Protein AF-A0A8K1D5Y0-F1 (afdb_monomer_lite)

Radius of gyration: 12.55 Å; chains: 1; bounding box: 30×21×35 Å

Sequence (63 aa):
CSPWKDNACCTANTSSEAHKDQSYLYNFNWNHCGVMPPQCKRHFIQDTCLYECSPNLGPWIEQ

Foldseek 3Di:
DPVLVVPWQADPVQLVQLLDQAHPPPRDGVQPVHDDDPVVSVVSSVVSRCVHTPPPCVVVDDD

pLDDT: mean 96.72, std 2.59, range [83.44, 98.75]

Secondary structure (DSSP, 8-state):
-GGGTTS-SS-HHHHHHTTSSEETTTTEETTBTBPPPHHHHHHHHHHHHHHHH-TT-GGG---

Organism: NCBI:txid364589

InterPro domains:
  IPR004269 Folate receptor [PTHR10517] (1-62)
  IPR018143 Folate receptor-like [PF03024] (1-63)

Structure (mmCIF, N/CA/C/O backbone):
data_AF-A0A8K1D5Y0-F1
#
_entry.id   AF-A0A8K1D5Y0-F1
#
loop_
_atom_site.group_PDB
_atom_site.id
_atom_site.type_symbol
_atom_site.label_atom_id
_atom_site.label_alt_id
_atom_site.label_comp_id
_atom_site.label_asym_id
_atom_site.label_entity_id
_atom_site.label_seq_id
_atom_site.pdbx_PDB_ins_code
_atom_site.Cartn_x
_atom_site.Cartn_y
_atom_site.Cartn_z
_atom_site.occupancy
_atom_site.B_iso_or_equiv
_atom_site.auth_seq_id
_atom_site.auth_comp_id
_atom_site.auth_asym_id
_atom_site.auth_atom_id
_atom_site.pdbx_PDB_model_num
ATOM 1 N N . CYS A 1 1 ? -5.623 -4.380 -1.794 1.00 98.00 1 CYS A N 1
ATOM 2 C CA . CYS A 1 1 ? -5.800 -4.315 -0.325 1.00 98.00 1 CYS A CA 1
ATOM 3 C C . CYS A 1 1 ? -7.079 -5.002 0.188 1.00 98.00 1 CYS A C 1
ATOM 5 O O . CYS A 1 1 ? -7.478 -4.768 1.320 1.00 98.00 1 CYS A O 1
ATOM 7 N N . SER A 1 2 ? -7.720 -5.889 -0.584 1.00 98.06 2 SER A N 1
ATOM 8 C CA . SER A 1 2 ? -9.013 -6.495 -0.216 1.00 98.06 2 SER A CA 1
ATOM 9 C C . SER A 1 2 ? -9.070 -7.298 1.095 1.00 98.06 2 SER A C 1
ATOM 11 O O . SER A 1 2 ? -10.144 -7.300 1.689 1.00 98.06 2 SER A O 1
ATOM 13 N N . PRO A 1 3 ? -7.990 -7.951 1.580 1.00 98.38 3 PRO A N 1
ATOM 14 C CA . PRO A 1 3 ? -8.049 -8.707 2.835 1.00 98.38 3 PRO A CA 1
ATOM 15 C C . PRO A 1 3 ? -8.486 -7.896 4.064 1.00 98.38 3 PRO A C 1
ATOM 17 O O . PRO A 1 3 ? -9.012 -8.478 5.002 1.00 98.38 3 PRO A O 1
ATOM 20 N N . TRP A 1 4 ? -8.306 -6.570 4.054 1.00 98.56 4 TRP A N 1
ATOM 21 C CA . TRP A 1 4 ? -8.677 -5.688 5.169 1.00 98.56 4 TRP A CA 1
ATOM 22 C C . TRP A 1 4 ? -10.052 -5.025 5.012 1.00 98.56 4 TRP A C 1
ATOM 24 O O . TRP A 1 4 ? -10.455 -4.270 5.884 1.00 98.56 4 TRP A O 1
ATOM 34 N N . LYS A 1 5 ? -10.792 -5.310 3.930 1.00 97.75 5 LYS A N 1
ATOM 35 C CA . LYS A 1 5 ? -12.087 -4.688 3.579 1.00 97.75 5 LYS A CA 1
ATOM 36 C C . LYS A 1 5 ? -13.051 -4.520 4.761 1.00 97.75 5 LYS A C 1
ATOM 38 O O . LYS A 1 5 ? -13.691 -3.480 4.863 1.00 97.75 5 LYS A O 1
ATOM 43 N N . ASP A 1 6 ? -13.205 -5.561 5.576 1.00 98.12 6 ASP A N 1
ATOM 44 C CA . ASP A 1 6 ? -14.247 -5.611 6.606 1.00 98.12 6 ASP A CA 1
ATOM 45 C C . ASP A 1 6 ? -13.866 -4.816 7.870 1.00 98.12 6 ASP A C 1
ATOM 47 O O . ASP A 1 6 ? -14.739 -4.466 8.659 1.00 98.12 6 ASP A O 1
ATOM 51 N N . ASN A 1 7 ? -12.574 -4.512 8.058 1.00 98.19 7 ASN A N 1
ATOM 52 C CA . ASN A 1 7 ? -12.056 -3.701 9.159 1.00 98.19 7 ASN A CA 1
ATOM 53 C C . ASN A 1 7 ? -10.702 -3.078 8.767 1.00 98.19 7 ASN A C 1
ATOM 55 O O . ASN A 1 7 ? -9.645 -3.616 9.103 1.00 98.19 7 ASN A O 1
ATOM 59 N N . ALA A 1 8 ? -10.736 -1.981 8.006 1.00 98.56 8 ALA A N 1
ATOM 60 C CA . ALA A 1 8 ? -9.540 -1.313 7.488 1.00 98.56 8 ALA A CA 1
ATOM 61 C C . ALA A 1 8 ? -9.257 0.010 8.207 1.00 98.56 8 ALA A C 1
ATOM 63 O O . ALA A 1 8 ? -10.174 0.783 8.481 1.00 98.56 8 ALA A O 1
ATOM 64 N N . CYS A 1 9 ? -7.973 0.324 8.388 1.00 98.56 9 CYS A N 1
ATOM 65 C CA . CYS A 1 9 ? -7.516 1.673 8.748 1.00 98.56 9 CYS A CA 1
ATOM 66 C C . CYS A 1 9 ? -7.384 2.617 7.538 1.00 98.56 9 CYS A C 1
ATOM 68 O O . CYS A 1 9 ? -7.356 3.834 7.706 1.00 98.56 9 CYS A O 1
ATOM 70 N N . CYS A 1 10 ? -7.331 2.076 6.318 1.00 98.50 10 CYS A N 1
ATOM 71 C CA . CYS A 1 10 ? -7.145 2.847 5.091 1.00 98.50 10 CYS A CA 1
ATOM 72 C C . CYS A 1 10 ? -8.474 3.236 4.423 1.00 98.50 10 CYS A C 1
ATOM 74 O O . CYS A 1 10 ? -9.500 2.575 4.581 1.00 98.50 10 CYS A O 1
ATOM 76 N N . THR A 1 11 ? -8.436 4.278 3.586 1.00 98.38 11 THR A N 1
ATOM 77 C CA . THR A 1 11 ? -9.571 4.674 2.733 1.00 98.38 11 THR A CA 1
ATOM 78 C C . THR A 1 11 ? -9.527 3.988 1.364 1.00 98.38 11 THR A C 1
ATOM 80 O O . THR A 1 11 ? -8.486 3.488 0.926 1.00 98.38 11 THR A O 1
ATOM 83 N N . ALA A 1 12 ? -10.640 4.030 0.622 1.00 98.00 12 ALA A N 1
ATOM 84 C CA . ALA A 1 12 ? -10.677 3.551 -0.762 1.00 98.00 12 ALA A CA 1
ATOM 85 C C . ALA A 1 12 ? -9.647 4.268 -1.660 1.00 98.00 12 ALA A C 1
ATOM 87 O O . ALA A 1 12 ? -9.009 3.620 -2.497 1.00 98.00 12 ALA A O 1
ATOM 88 N N . ASN A 1 13 ? -9.429 5.573 -1.441 1.00 98.25 13 ASN A N 1
ATOM 89 C CA . ASN A 1 13 ? -8.427 6.347 -2.172 1.00 98.25 13 ASN A CA 1
ATOM 90 C C . ASN A 1 13 ? -7.012 5.837 -1.867 1.00 98.25 13 ASN A C 1
ATOM 92 O O . ASN A 1 13 ? -6.306 5.433 -2.786 1.00 98.25 13 ASN A O 1
ATOM 96 N N . THR A 1 14 ? -6.649 5.715 -0.583 1.00 98.38 14 THR A N 1
ATOM 97 C CA . THR A 1 14 ? -5.366 5.132 -0.142 1.00 98.38 14 THR A CA 1
ATOM 98 C C . THR A 1 14 ? -5.127 3.759 -0.771 1.00 98.38 14 THR A C 1
ATOM 100 O O . THR A 1 14 ? -4.059 3.491 -1.318 1.00 98.38 14 THR A O 1
ATOM 103 N N . SER A 1 15 ? -6.149 2.897 -0.782 1.00 98.06 15 SER A N 1
ATOM 104 C CA . SER A 1 15 ? -6.024 1.564 -1.371 1.00 98.06 15 SER A CA 1
ATOM 105 C C . SER A 1 15 ? -5.810 1.587 -2.888 1.00 98.06 15 SER A C 1
ATOM 107 O O . SER A 1 15 ? -5.114 0.721 -3.410 1.00 98.06 15 SER A O 1
ATOM 109 N N . SER A 1 16 ? -6.365 2.570 -3.601 1.00 98.19 16 SER A N 1
ATOM 110 C CA . SER A 1 16 ? -6.169 2.730 -5.049 1.00 98.19 16 SER A CA 1
ATOM 111 C C . SER A 1 16 ? -4.764 3.249 -5.355 1.00 98.19 16 SER A C 1
ATOM 113 O O . SER A 1 16 ? -4.090 2.754 -6.258 1.00 98.19 16 SER A O 1
ATOM 115 N N . GLU A 1 17 ? -4.292 4.198 -4.552 1.00 97.88 17 GLU A N 1
ATOM 116 C CA . GLU A 1 17 ? -2.958 4.788 -4.645 1.00 97.88 17 GLU A CA 1
ATOM 117 C C . GLU A 1 17 ? -1.843 3.772 -4.393 1.00 97.88 17 GLU A C 1
ATOM 119 O O . GLU A 1 17 ? -0.845 3.784 -5.112 1.00 97.88 17 GLU A O 1
ATOM 124 N N . ALA A 1 18 ? -2.054 2.825 -3.476 1.00 97.81 18 ALA A N 1
ATOM 125 C CA . ALA A 1 18 ? -1.117 1.738 -3.191 1.00 97.81 18 ALA A CA 1
ATOM 126 C C . ALA A 1 18 ? -0.771 0.858 -4.413 1.00 97.81 18 ALA A C 1
ATOM 128 O O . ALA A 1 18 ? 0.220 0.138 -4.375 1.00 97.81 18 ALA A O 1
ATOM 129 N N . HIS A 1 19 ? -1.562 0.890 -5.497 1.00 97.56 19 HIS A N 1
ATOM 130 C CA . HIS A 1 19 ? -1.324 0.085 -6.707 1.00 97.56 19 HIS A CA 1
ATOM 131 C C . HIS A 1 19 ? -0.599 0.854 -7.830 1.00 97.56 19 HIS A C 1
ATOM 133 O O . HIS A 1 19 ? -0.264 0.264 -8.866 1.00 97.56 19 HIS A O 1
ATOM 139 N N . LYS A 1 20 ? -0.341 2.158 -7.656 1.00 96.44 20 LYS A N 1
ATOM 140 C CA . LYS A 1 20 ? 0.367 2.980 -8.648 1.00 96.44 20 LYS A CA 1
ATOM 141 C C . LYS A 1 20 ? 1.877 2.759 -8.584 1.00 96.44 20 LYS A C 1
ATOM 143 O O . LYS A 1 20 ? 2.433 2.471 -7.532 1.00 96.44 20 LYS A O 1
ATOM 148 N N . ASP A 1 21 ? 2.551 2.918 -9.724 1.00 93.69 21 ASP A N 1
ATOM 149 C CA . ASP A 1 21 ? 4.022 2.909 -9.781 1.00 93.69 21 ASP A CA 1
ATOM 150 C C . ASP A 1 21 ? 4.641 4.078 -9.012 1.00 93.69 21 ASP A C 1
ATOM 152 O O . ASP A 1 21 ? 5.675 3.920 -8.373 1.00 93.69 21 ASP A O 1
ATOM 156 N N . GLN A 1 22 ? 3.983 5.234 -9.061 1.00 93.88 22 GLN A N 1
ATOM 157 C CA . GLN A 1 22 ? 4.345 6.427 -8.314 1.00 93.88 22 GLN A CA 1
ATOM 158 C C . GLN A 1 22 ? 3.089 6.953 -7.621 1.00 93.88 22 GLN A C 1
ATOM 160 O O . GLN A 1 22 ? 2.115 7.326 -8.277 1.00 93.88 22 GLN A O 1
ATOM 165 N N . SER A 1 23 ? 3.113 6.938 -6.291 1.00 92.75 23 SER A N 1
ATOM 166 C CA . SER A 1 23 ? 2.007 7.352 -5.430 1.00 92.75 23 SER A CA 1
ATOM 167 C C . SER A 1 23 ? 2.432 8.514 -4.538 1.00 92.75 23 SER A C 1
ATOM 169 O O . SER A 1 23 ? 3.594 8.601 -4.134 1.00 92.75 23 SER A O 1
ATOM 171 N N . TYR A 1 24 ? 1.480 9.379 -4.183 1.00 91.94 24 TYR A N 1
ATOM 172 C CA . TYR A 1 24 ? 1.719 10.443 -3.208 1.00 91.94 24 TYR A CA 1
ATOM 173 C C . TYR A 1 24 ? 1.942 9.912 -1.782 1.00 91.94 24 TYR A C 1
ATOM 175 O O . TYR A 1 24 ? 2.432 10.663 -0.948 1.00 91.94 24 TYR A O 1
ATOM 183 N N . LEU A 1 25 ? 1.592 8.647 -1.491 1.00 93.50 25 LEU A 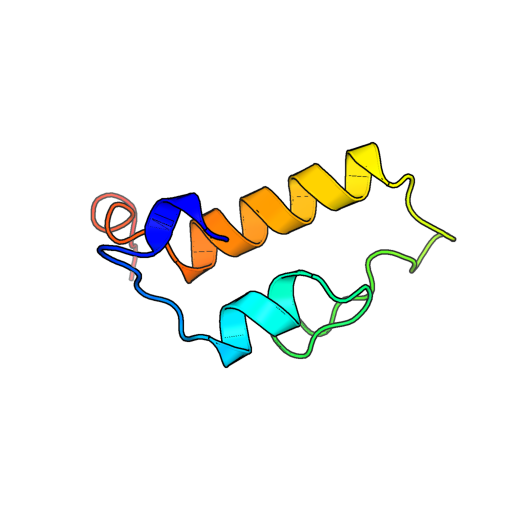N 1
ATOM 184 C CA . LEU A 1 25 ? 1.687 8.069 -0.142 1.00 93.50 25 LEU A CA 1
ATOM 185 C C . LEU A 1 25 ? 3.110 8.158 0.424 1.00 93.50 25 LEU A C 1
ATOM 187 O O . LEU A 1 25 ? 3.289 8.532 1.577 1.00 93.50 25 LEU A O 1
ATOM 191 N N . TYR A 1 26 ? 4.115 7.887 -0.415 1.00 91.19 26 TYR A N 1
ATOM 192 C CA . TYR A 1 26 ? 5.528 7.895 -0.012 1.00 91.19 26 TYR A CA 1
ATOM 193 C C . TYR A 1 26 ? 6.429 8.706 -0.948 1.00 91.19 26 TYR A C 1
ATOM 195 O O . TYR A 1 26 ? 7.647 8.691 -0.789 1.00 91.19 26 TYR A O 1
ATOM 203 N N . ASN A 1 27 ? 5.857 9.393 -1.948 1.00 91.50 27 ASN A N 1
ATOM 204 C CA . ASN A 1 27 ? 6.601 10.149 -2.965 1.00 91.50 27 ASN A CA 1
ATOM 205 C C . ASN A 1 27 ? 7.752 9.349 -3.612 1.00 91.50 27 ASN A C 1
ATOM 207 O O . ASN A 1 27 ? 8.798 9.900 -3.954 1.00 91.50 27 ASN A O 1
ATOM 211 N N . PHE A 1 28 ? 7.548 8.042 -3.798 1.00 92.88 28 PHE A N 1
ATOM 212 C CA . PHE A 1 28 ? 8.533 7.119 -4.354 1.00 92.88 28 PHE A CA 1
ATOM 213 C C . PHE A 1 28 ? 8.015 6.484 -5.646 1.00 92.88 28 PHE A C 1
ATOM 215 O O . PHE A 1 28 ? 6.824 6.194 -5.772 1.00 92.88 28 PHE A O 1
ATOM 222 N N . ASN A 1 29 ? 8.915 6.271 -6.609 1.00 94.88 29 ASN A N 1
ATOM 223 C CA . ASN A 1 29 ? 8.610 5.581 -7.858 1.00 94.88 29 ASN A CA 1
ATOM 224 C C . ASN A 1 29 ? 9.244 4.184 -7.846 1.00 94.88 29 ASN A C 1
ATOM 226 O O . ASN A 1 29 ? 10.470 4.037 -7.874 1.00 94.88 29 ASN A O 1
ATOM 230 N N . TRP A 1 30 ? 8.407 3.148 -7.867 1.00 94.19 30 TRP A N 1
ATOM 231 C CA . TRP A 1 30 ? 8.846 1.753 -7.906 1.00 94.19 30 TRP A CA 1
ATOM 232 C C . TRP A 1 30 ? 9.706 1.436 -9.139 1.00 94.19 30 TRP A C 1
ATOM 234 O O . TRP A 1 30 ? 10.550 0.548 -9.084 1.00 94.19 30 TRP A O 1
ATOM 244 N N . ASN A 1 31 ? 9.576 2.216 -10.212 1.00 95.31 31 ASN A N 1
ATOM 245 C CA . ASN A 1 31 ? 10.329 2.050 -11.451 1.00 95.31 31 ASN A CA 1
ATOM 246 C C . ASN A 1 31 ? 11.588 2.934 -11.553 1.00 95.31 31 ASN A C 1
ATOM 248 O O . A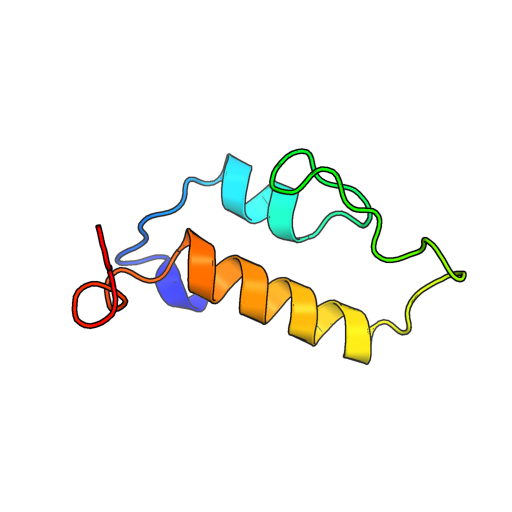SN A 1 31 ? 12.097 3.153 -12.651 1.00 95.31 31 ASN A O 1
ATOM 252 N N . HIS A 1 32 ? 12.111 3.463 -10.441 1.00 95.44 32 HIS A N 1
ATOM 253 C CA . HIS A 1 32 ? 13.282 4.357 -10.447 1.00 95.44 32 HIS A CA 1
ATOM 254 C C . HIS A 1 32 ? 14.560 3.735 -11.052 1.00 95.44 32 HIS A C 1
ATOM 256 O O . HIS A 1 32 ? 15.427 4.472 -11.512 1.00 95.44 32 HIS A O 1
ATOM 262 N N . CYS A 1 33 ? 14.668 2.400 -11.099 1.00 95.38 33 CYS A N 1
ATOM 263 C CA . CYS A 1 33 ? 15.755 1.671 -11.771 1.00 95.38 33 CYS A CA 1
ATOM 264 C C . CYS A 1 33 ? 15.330 1.005 -13.101 1.00 95.38 33 CYS A C 1
ATOM 266 O O . CYS A 1 33 ? 16.062 0.173 -13.633 1.00 95.38 33 CYS A O 1
ATOM 268 N N . GLY A 1 34 ? 14.148 1.330 -13.632 1.00 95.81 34 GLY A N 1
ATOM 269 C CA . GLY A 1 34 ? 13.504 0.633 -14.752 1.00 95.81 34 GLY A CA 1
ATOM 270 C C . GLY A 1 34 ? 12.208 -0.063 -14.330 1.00 95.81 34 GLY A C 1
ATOM 271 O O . GLY A 1 34 ? 11.829 -0.026 -13.165 1.00 95.81 34 GLY A O 1
ATOM 272 N N . VAL A 1 35 ? 11.502 -0.689 -15.278 1.00 96.56 35 VAL A N 1
ATOM 273 C CA . VAL A 1 35 ? 10.194 -1.310 -15.005 1.00 96.56 35 VAL A CA 1
ATOM 274 C C . VAL A 1 35 ? 10.347 -2.487 -14.040 1.00 96.56 35 VAL A C 1
ATOM 276 O O . VAL A 1 35 ? 10.988 -3.489 -14.361 1.00 96.56 35 VAL A O 1
ATOM 279 N N . MET A 1 36 ? 9.726 -2.382 -12.867 1.00 96.62 36 MET A N 1
ATOM 280 C CA . MET A 1 36 ? 9.751 -3.425 -11.852 1.00 96.62 36 MET A CA 1
ATOM 281 C C . MET A 1 36 ? 8.986 -4.672 -12.334 1.00 96.62 36 MET A C 1
ATOM 283 O O . MET A 1 36 ? 7.855 -4.554 -12.820 1.00 96.62 36 MET A O 1
ATOM 287 N N . PRO A 1 37 ? 9.536 -5.888 -12.149 1.00 97.25 37 PRO A N 1
ATOM 288 C CA . PRO A 1 37 ? 8.822 -7.117 -12.467 1.00 97.25 37 PRO A CA 1
ATOM 289 C C . PRO A 1 37 ? 7.476 -7.206 -11.723 1.00 97.25 37 PRO A C 1
ATOM 291 O O . PRO A 1 37 ? 7.441 -6.963 -10.513 1.00 97.25 37 PRO A O 1
ATOM 294 N N . PRO A 1 38 ? 6.376 -7.627 -12.379 1.00 96.50 38 PRO A N 1
ATOM 295 C CA . PRO A 1 38 ? 5.041 -7.616 -11.771 1.00 96.50 38 PRO A CA 1
ATOM 296 C C . PRO A 1 38 ? 4.931 -8.401 -10.459 1.00 96.50 38 PRO A C 1
ATOM 298 O O . PRO A 1 38 ? 4.207 -7.998 -9.550 1.00 96.50 38 PRO A O 1
ATOM 301 N N . GLN A 1 39 ? 5.665 -9.511 -10.337 1.00 97.75 39 GLN A N 1
ATOM 302 C CA . GLN A 1 39 ? 5.688 -10.317 -9.112 1.00 97.75 39 GLN A CA 1
ATOM 303 C C . GLN A 1 39 ? 6.369 -9.578 -7.953 1.00 97.75 39 GLN A C 1
ATOM 305 O O . GLN A 1 39 ? 5.863 -9.608 -6.837 1.00 97.75 39 GLN A O 1
ATOM 310 N N . CYS A 1 40 ? 7.459 -8.855 -8.228 1.00 97.44 40 CYS A N 1
ATOM 311 C CA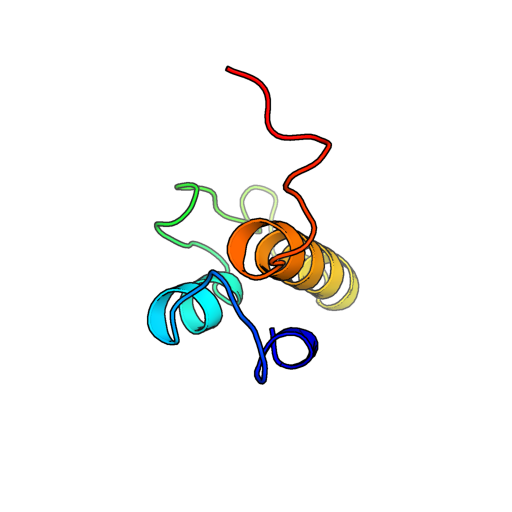 . CYS A 1 40 ? 8.137 -8.019 -7.239 1.00 97.44 40 CYS A CA 1
ATOM 312 C C . CYS A 1 40 ? 7.226 -6.864 -6.796 1.00 97.44 40 CYS A C 1
ATOM 314 O O . CYS A 1 40 ? 6.965 -6.693 -5.605 1.00 97.44 40 CYS A O 1
ATOM 316 N N . LYS A 1 41 ? 6.620 -6.155 -7.760 1.00 96.81 41 LYS A N 1
ATOM 317 C CA . LYS A 1 41 ? 5.686 -5.052 -7.486 1.00 96.81 41 LYS A CA 1
ATOM 318 C C . LYS A 1 41 ? 4.500 -5.496 -6.632 1.00 96.81 41 LYS A C 1
ATOM 320 O O . LYS A 1 41 ? 4.087 -4.778 -5.727 1.00 96.81 41 LYS A O 1
ATOM 325 N N . ARG A 1 42 ? 3.970 -6.700 -6.868 1.00 97.94 42 ARG A N 1
ATOM 326 C CA . ARG A 1 42 ? 2.874 -7.264 -6.067 1.00 97.94 42 ARG A CA 1
ATOM 327 C C . ARG A 1 42 ? 3.210 -7.328 -4.575 1.00 97.94 42 ARG A C 1
ATOM 329 O O . ARG A 1 42 ? 2.323 -7.051 -3.772 1.00 97.94 42 ARG A O 1
ATOM 336 N N . HIS A 1 43 ? 4.444 -7.669 -4.206 1.00 98.25 43 HIS A N 1
ATOM 337 C CA . HIS A 1 43 ? 4.851 -7.716 -2.800 1.00 98.25 43 HIS A CA 1
ATOM 338 C C . HIS A 1 43 ? 4.899 -6.323 -2.167 1.00 98.25 43 HIS A C 1
ATOM 340 O O . HIS A 1 43 ? 4.368 -6.152 -1.076 1.00 98.25 43 HIS A O 1
ATOM 346 N N . PHE A 1 44 ? 5.406 -5.313 -2.877 1.00 97.44 44 PHE A N 1
ATOM 347 C CA . PHE A 1 44 ? 5.37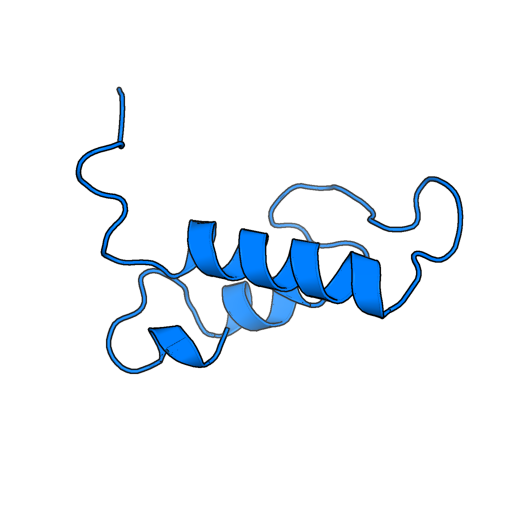5 -3.926 -2.394 1.00 97.44 44 PHE A CA 1
ATOM 348 C C . PHE A 1 44 ? 3.952 -3.374 -2.241 1.00 97.44 44 PHE A C 1
ATOM 350 O O . PHE A 1 44 ? 3.657 -2.675 -1.273 1.00 97.44 44 PHE A O 1
ATOM 357 N N . ILE A 1 45 ? 3.035 -3.739 -3.143 1.00 98.06 45 ILE A N 1
ATOM 358 C CA . ILE A 1 45 ? 1.610 -3.407 -2.998 1.00 98.06 45 ILE A CA 1
ATOM 359 C C . ILE A 1 45 ? 1.033 -4.071 -1.738 1.00 98.06 45 ILE A C 1
ATOM 361 O O . ILE A 1 45 ? 0.279 -3.442 -1.001 1.00 98.06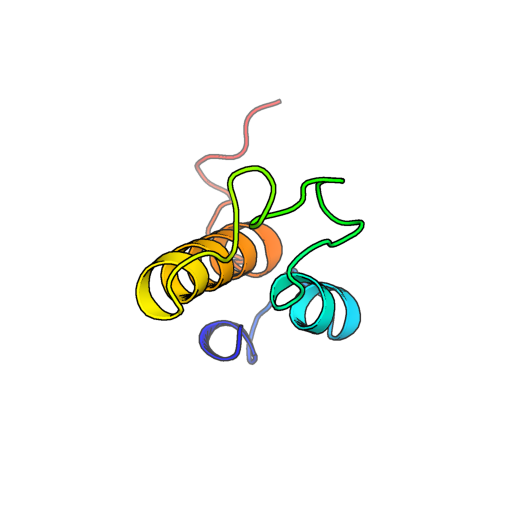 45 ILE A O 1
ATOM 365 N N . GLN A 1 46 ? 1.357 -5.343 -1.483 1.00 98.56 46 GLN A N 1
ATOM 366 C CA . GLN A 1 46 ? 0.885 -6.061 -0.293 1.00 98.56 46 GLN A CA 1
ATOM 367 C C . GLN A 1 46 ? 1.414 -5.443 1.001 1.00 98.56 46 GLN A C 1
ATOM 369 O O . GLN A 1 46 ? 0.633 -5.287 1.934 1.00 98.56 46 GLN A O 1
ATOM 374 N N . ASP A 1 47 ? 2.693 -5.078 1.027 1.00 98.12 47 ASP A N 1
ATOM 375 C CA . ASP A 1 47 ? 3.345 -4.395 2.144 1.00 98.12 47 ASP A CA 1
ATOM 376 C C . ASP A 1 47 ? 2.708 -3.026 2.417 1.00 98.12 47 ASP A C 1
ATOM 378 O O . ASP A 1 47 ? 2.236 -2.771 3.522 1.00 98.12 47 ASP A O 1
ATOM 382 N N . THR A 1 48 ? 2.530 -2.207 1.376 1.00 98.06 48 THR A N 1
ATOM 383 C CA . THR A 1 48 ? 1.825 -0.918 1.489 1.00 98.06 48 THR A CA 1
ATOM 384 C C . THR A 1 48 ? 0.401 -1.111 2.016 1.00 98.06 48 THR A C 1
ATOM 386 O O . THR A 1 48 ? -0.039 -0.406 2.918 1.00 98.06 48 THR A O 1
ATOM 389 N N . CYS A 1 49 ? -0.341 -2.094 1.495 1.00 98.56 49 CYS A N 1
ATOM 390 C CA . CYS A 1 49 ? -1.679 -2.387 2.003 1.00 98.56 49 CYS A CA 1
ATOM 391 C C . CYS A 1 49 ? -1.664 -2.879 3.461 1.00 98.56 49 CYS A C 1
ATOM 393 O O . CYS A 1 49 ? -2.594 -2.566 4.195 1.00 98.56 49 CYS A O 1
ATOM 395 N N . LEU A 1 50 ? -0.664 -3.661 3.879 1.00 98.62 50 LEU A N 1
ATOM 396 C CA . LEU A 1 50 ? -0.519 -4.099 5.268 1.00 98.62 50 LEU A CA 1
ATOM 397 C C . LEU A 1 50 ? -0.323 -2.888 6.175 1.00 98.62 50 LEU A C 1
ATOM 399 O O . LEU A 1 50 ? -1.046 -2.759 7.160 1.00 98.62 50 LEU A O 1
ATOM 403 N N . TYR A 1 51 ? 0.613 -2.012 5.819 1.00 98.25 51 TYR A N 1
ATOM 404 C CA . TYR A 1 51 ? 0.956 -0.839 6.612 1.00 98.25 51 TYR A CA 1
ATOM 405 C C . TYR A 1 51 ? -0.216 0.140 6.724 1.00 98.25 51 TYR A C 1
ATOM 407 O O . TYR A 1 51 ? -0.586 0.551 7.818 1.00 98.25 51 TYR A O 1
ATOM 415 N N . GLU A 1 52 ? -0.866 0.446 5.601 1.00 98.38 52 GLU A N 1
ATOM 416 C CA . GLU A 1 52 ? -1.943 1.436 5.561 1.00 98.38 52 GLU A CA 1
ATOM 417 C C . GLU A 1 52 ? -3.283 0.893 6.080 1.00 98.38 52 GLU A C 1
ATOM 419 O O . GLU A 1 52 ? -4.080 1.639 6.648 1.00 98.38 52 GLU A O 1
ATOM 424 N N . CYS A 1 53 ? -3.592 -0.389 5.851 1.00 98.75 53 CYS A N 1
ATOM 425 C C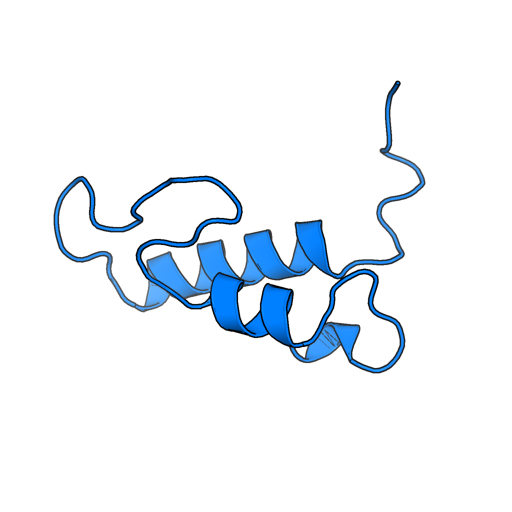A . CYS A 1 53 ? -4.940 -0.917 6.082 1.00 98.75 53 CYS A CA 1
ATOM 426 C C . CYS A 1 53 ? -5.079 -1.802 7.323 1.00 98.75 53 CYS A C 1
ATOM 428 O O . CYS A 1 53 ? -6.214 -2.022 7.746 1.00 98.75 53 CYS A O 1
ATOM 430 N N . SER A 1 54 ? -3.996 -2.332 7.897 1.00 98.69 54 SER A N 1
ATOM 431 C CA . SER A 1 54 ? -4.099 -3.279 9.011 1.00 98.69 54 SER A CA 1
ATOM 432 C C . SER A 1 54 ? -4.512 -2.598 10.321 1.00 98.69 54 SER A C 1
ATOM 434 O O . SER A 1 54 ? -3.766 -1.763 10.829 1.00 98.69 54 SER A O 1
ATOM 436 N N . PRO A 1 55 ? -5.618 -3.027 10.960 1.00 98.31 55 PRO A N 1
ATOM 437 C CA . PRO A 1 55 ? -5.995 -2.548 12.290 1.00 98.31 55 PRO A CA 1
ATOM 438 C C . PRO A 1 55 ? -5.175 -3.203 13.411 1.00 98.31 55 PRO A C 1
ATOM 440 O O . PRO A 1 55 ? -5.358 -2.890 14.583 1.00 98.31 55 PRO A O 1
ATOM 443 N N . ASN A 1 56 ? -4.287 -4.141 13.070 1.00 98.31 56 ASN A N 1
ATOM 444 C CA . ASN A 1 56 ? -3.607 -4.996 14.039 1.00 98.31 56 ASN A CA 1
ATOM 445 C C . ASN A 1 56 ? -2.180 -4.539 14.360 1.00 98.31 56 ASN A C 1
ATOM 447 O O . ASN A 1 56 ? -1.476 -5.253 15.060 1.00 98.31 56 ASN A O 1
ATOM 451 N N . LEU A 1 57 ? -1.732 -3.383 13.859 1.00 98.06 57 LEU A N 1
ATOM 452 C CA . LEU A 1 57 ? -0.363 -2.898 14.085 1.00 98.06 57 LEU A CA 1
ATOM 453 C C . LEU A 1 57 ? -0.162 -2.226 15.454 1.00 98.06 57 LEU A C 1
ATOM 455 O O . LEU A 1 57 ? 0.971 -1.929 15.815 1.00 98.06 57 LEU A O 1
ATOM 459 N N . GLY A 1 58 ? -1.234 -2.045 16.235 1.00 97.88 58 GLY A N 1
ATOM 460 C CA . GLY A 1 58 ? -1.228 -1.362 17.535 1.00 97.88 58 GLY A CA 1
ATOM 461 C C . GLY A 1 58 ? -0.084 -1.733 18.496 1.00 97.88 58 GLY A C 1
ATOM 462 O O . GLY A 1 58 ? 0.542 -0.816 19.018 1.00 97.88 58 GLY A O 1
ATOM 463 N N . PRO A 1 59 ? 0.248 -3.024 18.714 1.00 98.25 59 PRO A N 1
ATOM 464 C CA . PRO A 1 59 ? 1.334 -3.426 19.618 1.00 98.25 59 PRO A CA 1
ATOM 465 C C . PRO A 1 59 ? 2.745 -2.963 19.222 1.00 98.25 59 PRO A C 1
ATOM 467 O O . PRO A 1 59 ? 3.655 -3.090 20.034 1.00 98.25 59 PRO A O 1
ATOM 470 N N . TRP A 1 60 ? 2.935 -2.482 17.990 1.00 97.50 60 TRP A N 1
ATOM 471 C CA . TRP A 1 60 ? 4.228 -2.056 17.441 1.00 97.50 60 TRP A CA 1
ATOM 472 C C . TRP A 1 60 ? 4.262 -0.568 17.073 1.00 97.50 60 TRP A C 1
ATOM 474 O O . TRP A 1 60 ? 5.187 -0.125 16.393 1.00 97.50 60 TRP A O 1
ATOM 484 N N . ILE A 1 61 ? 3.243 0.200 17.467 1.00 96.25 61 ILE A N 1
ATOM 485 C CA . ILE A 1 61 ? 3.250 1.653 17.293 1.00 96.25 61 ILE A CA 1
ATOM 486 C C . ILE A 1 61 ? 4.115 2.257 18.400 1.00 96.25 61 ILE A C 1
ATOM 488 O O . ILE A 1 61 ? 3.789 2.140 19.578 1.00 96.25 61 ILE A O 1
ATOM 492 N N . GLU A 1 62 ? 5.192 2.923 17.999 1.00 94.81 62 GLU A N 1
ATOM 493 C CA . GLU A 1 62 ? 6.110 3.659 18.875 1.00 94.81 62 GLU A CA 1
ATOM 494 C C . GLU A 1 62 ? 5.895 5.175 18.721 1.00 94.81 62 GLU A C 1
ATOM 496 O O . GLU A 1 62 ? 5.359 5.625 17.701 1.00 94.81 62 GLU A O 1
ATOM 501 N N . GLN A 1 63 ? 6.293 5.955 19.733 1.00 83.44 63 GLN A N 1
ATOM 502 C CA . GLN A 1 63 ? 6.051 7.403 19.829 1.00 83.44 63 GLN A CA 1
ATOM 503 C C . GLN A 1 63 ? 7.346 8.218 19.848 1.00 83.44 63 GLN A C 1
ATOM 505 O O . GLN A 1 63 ? 8.315 7.774 20.504 1.00 83.44 63 GLN A O 1
#